Protein AF-A0AB32TH67-F1 (afdb_monomer_lite)

Structure (mmCIF, N/CA/C/O backbone):
data_AF-A0AB32TH67-F1
#
_entry.id   AF-A0AB32TH67-F1
#
loop_
_atom_site.group_PDB
_atom_site.id
_atom_site.type_symbol
_atom_site.label_atom_id
_atom_site.label_alt_id
_atom_site.label_comp_id
_atom_site.label_asym_id
_atom_site.label_entity_id
_atom_site.label_seq_id
_atom_site.pdbx_PDB_ins_code
_atom_site.Cartn_x
_atom_site.Cartn_y
_atom_site.Cartn_z
_atom_site.occupancy
_atom_site.B_iso_or_equiv
_atom_site.auth_seq_id
_atom_site.auth_comp_id
_atom_site.auth_asym_id
_atom_site.auth_atom_id
_atom_site.pdbx_PDB_model_num
ATOM 1 N N . MET A 1 1 ? 36.572 15.056 -32.688 1.00 61.19 1 MET A N 1
ATOM 2 C CA . MET A 1 1 ? 36.614 14.407 -31.353 1.00 61.19 1 MET A CA 1
ATOM 3 C C . MET A 1 1 ? 35.419 14.744 -30.450 1.00 61.19 1 MET A C 1
ATOM 5 O O . MET A 1 1 ? 34.957 13.840 -29.768 1.00 61.19 1 MET A O 1
ATOM 9 N N . ALA A 1 2 ? 34.869 15.969 -30.452 1.00 63.78 2 ALA A N 1
ATOM 10 C CA . ALA A 1 2 ? 33.719 16.328 -29.598 1.00 63.78 2 ALA A CA 1
ATOM 11 C C . ALA A 1 2 ? 32.440 15.496 -29.856 1.00 63.78 2 ALA A C 1
ATOM 13 O O . ALA A 1 2 ? 31.809 15.035 -28.910 1.00 63.78 2 ALA A O 1
ATOM 14 N N . TRP A 1 3 ? 32.108 15.219 -31.121 1.00 54.00 3 TRP A N 1
ATOM 15 C CA . TRP A 1 3 ? 30.925 14.432 -31.503 1.00 54.00 3 TRP A CA 1
ATOM 16 C C . TRP A 1 3 ? 30.916 13.006 -30.940 1.00 54.00 3 TRP A C 1
ATOM 18 O O . TRP A 1 3 ? 29.883 12.540 -30.473 1.00 54.00 3 TRP A O 1
ATOM 28 N N . ILE A 1 4 ? 32.074 12.339 -30.902 1.00 68.31 4 ILE A N 1
ATOM 29 C CA . ILE A 1 4 ? 32.195 10.978 -30.354 1.00 68.31 4 ILE A CA 1
ATOM 30 C C . ILE A 1 4 ? 31.891 10.984 -28.848 1.00 68.31 4 ILE A C 1
ATOM 32 O O . ILE A 1 4 ? 31.162 10.122 -28.369 1.00 68.31 4 ILE A O 1
ATOM 36 N N . ARG A 1 5 ? 32.376 11.992 -28.105 1.00 60.12 5 ARG A N 1
ATOM 37 C CA . ARG A 1 5 ? 32.066 12.142 -26.673 1.00 60.12 5 ARG A CA 1
ATOM 38 C C . ARG A 1 5 ? 30.576 12.388 -26.426 1.00 60.12 5 ARG A C 1
ATOM 40 O O . ARG A 1 5 ? 30.019 11.772 -25.527 1.00 60.12 5 ARG A O 1
ATOM 47 N N . ILE A 1 6 ? 29.928 13.232 -27.233 1.00 70.38 6 ILE A N 1
ATOM 48 C CA . ILE A 1 6 ? 28.484 13.504 -27.109 1.00 70.38 6 ILE A CA 1
ATOM 49 C C . ILE A 1 6 ? 27.667 12.231 -27.368 1.00 70.38 6 ILE A C 1
ATOM 51 O O . ILE A 1 6 ? 26.784 11.906 -26.579 1.00 70.38 6 ILE A O 1
ATOM 55 N N . VAL A 1 7 ? 27.988 11.476 -28.423 1.00 70.00 7 VAL A N 1
ATOM 56 C CA . VAL A 1 7 ? 27.282 10.226 -28.750 1.00 70.00 7 VAL A CA 1
ATOM 57 C C . VAL A 1 7 ? 27.444 9.183 -27.642 1.00 70.00 7 VAL A C 1
ATOM 59 O O . VAL A 1 7 ? 26.459 8.551 -27.268 1.00 70.00 7 VAL A O 1
ATOM 62 N N . ILE A 1 8 ? 28.643 9.038 -27.066 1.00 69.00 8 ILE A N 1
ATOM 63 C CA . ILE A 1 8 ? 28.871 8.122 -25.935 1.00 69.00 8 ILE A CA 1
ATOM 64 C C . ILE A 1 8 ? 28.022 8.532 -24.725 1.00 69.00 8 ILE A C 1
ATOM 66 O O . ILE A 1 8 ? 27.352 7.679 -24.148 1.00 69.00 8 ILE A O 1
ATOM 70 N N . ILE A 1 9 ? 27.988 9.823 -24.372 1.00 69.06 9 ILE A N 1
ATOM 71 C CA . ILE A 1 9 ? 27.183 10.320 -23.244 1.00 69.06 9 ILE A CA 1
ATOM 72 C C . ILE A 1 9 ? 25.695 10.035 -23.475 1.00 69.06 9 ILE A C 1
ATOM 74 O O . ILE A 1 9 ? 25.032 9.495 -22.591 1.00 69.06 9 ILE A O 1
ATOM 78 N N . ILE A 1 10 ? 25.176 10.340 -24.667 1.00 70.81 10 ILE A N 1
ATOM 79 C CA . ILE A 1 10 ? 23.770 10.084 -25.008 1.00 70.81 10 ILE A CA 1
ATOM 80 C C . ILE A 1 10 ? 23.469 8.582 -24.955 1.00 70.81 10 ILE A C 1
ATOM 82 O O . ILE A 1 10 ? 22.469 8.183 -24.363 1.00 70.81 10 ILE A O 1
ATOM 86 N N . SER A 1 11 ? 24.340 7.736 -25.513 1.00 59.44 11 SER A N 1
ATOM 87 C CA . SER A 1 11 ? 24.154 6.283 -25.485 1.00 59.44 11 SER A CA 1
ATOM 88 C C . SER A 1 11 ? 24.164 5.733 -24.059 1.00 59.44 11 SER A C 1
ATOM 90 O O . SER A 1 11 ? 23.340 4.881 -23.741 1.00 59.44 11 SER A O 1
ATOM 92 N N . MET A 1 12 ? 25.048 6.226 -23.185 1.00 63.41 12 MET A N 1
ATOM 93 C CA . MET A 1 12 ? 25.064 5.838 -21.771 1.00 63.41 12 MET A CA 1
ATOM 94 C C . MET A 1 12 ? 23.780 6.267 -21.055 1.00 63.41 12 MET A C 1
ATOM 96 O O . MET A 1 12 ? 23.213 5.473 -20.309 1.00 63.41 12 MET A O 1
ATOM 100 N N . PHE A 1 13 ? 23.279 7.477 -21.324 1.00 63.47 13 PHE A N 1
ATOM 101 C CA . PHE A 1 13 ? 22.007 7.956 -20.774 1.00 63.47 13 PHE A CA 1
ATOM 102 C C . PHE A 1 13 ? 20.815 7.110 -21.228 1.00 63.47 13 PHE A C 1
ATOM 104 O O . PHE A 1 13 ? 19.952 6.784 -20.415 1.00 63.47 13 PHE A O 1
ATOM 111 N N . ILE A 1 14 ? 20.765 6.725 -22.507 1.00 66.88 14 ILE A N 1
ATOM 112 C CA . ILE A 1 14 ? 19.703 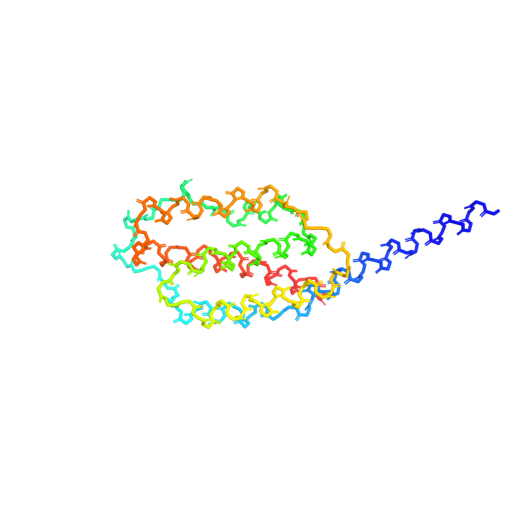5.859 -23.035 1.00 66.88 14 ILE A CA 1
ATOM 113 C C . ILE A 1 14 ? 19.762 4.485 -22.365 1.00 66.88 14 ILE A C 1
ATOM 115 O O . ILE A 1 14 ? 18.739 4.020 -21.863 1.00 66.88 14 ILE A O 1
ATOM 119 N N . SER A 1 15 ? 20.944 3.867 -22.284 1.00 61.56 15 SER A N 1
ATOM 120 C CA . SER A 1 15 ? 21.122 2.575 -21.611 1.00 61.56 15 SER A CA 1
ATOM 121 C C . SER A 1 15 ? 20.739 2.641 -20.131 1.00 61.56 15 SER A C 1
ATOM 123 O O . SER A 1 15 ? 20.073 1.740 -19.628 1.00 61.56 15 SER A O 1
ATOM 125 N N . PHE A 1 16 ? 21.087 3.731 -19.442 1.00 59.91 16 PHE A N 1
ATOM 126 C CA . PHE A 1 16 ? 20.716 3.959 -18.046 1.00 59.91 16 PHE A CA 1
ATOM 127 C C . PHE A 1 16 ? 19.195 4.102 -17.865 1.00 59.91 16 PHE A C 1
ATOM 129 O O . PHE A 1 16 ? 18.595 3.434 -17.021 1.00 59.91 16 PHE A O 1
ATOM 136 N N . LEU A 1 17 ? 18.541 4.912 -18.704 1.00 61.53 17 LEU A N 1
ATOM 137 C CA . LEU A 1 17 ? 17.082 5.070 -18.699 1.00 61.53 17 LEU A CA 1
ATOM 138 C C . LEU A 1 17 ? 16.357 3.760 -19.034 1.00 61.53 17 LEU A C 1
ATOM 140 O O . LEU A 1 17 ? 15.281 3.484 -18.492 1.00 61.53 17 LEU A O 1
ATOM 144 N N . GLN A 1 18 ? 16.928 2.948 -19.923 1.00 62.50 18 GLN A N 1
ATOM 145 C CA . GLN A 1 18 ? 16.372 1.655 -20.300 1.00 62.50 18 GLN A CA 1
ATOM 146 C C . GLN A 1 18 ? 16.509 0.630 -19.168 1.00 62.50 18 GLN A C 1
ATOM 148 O O . GLN A 1 18 ? 15.509 -0.004 -18.825 1.00 62.50 18 GLN A O 1
ATOM 153 N N . ALA A 1 19 ? 17.668 0.575 -18.503 1.00 62.81 19 ALA A N 1
ATOM 154 C CA . ALA A 1 19 ? 17.879 -0.253 -17.317 1.00 62.81 19 ALA A CA 1
ATOM 155 C C . ALA A 1 19 ? 16.875 0.094 -16.204 1.00 62.81 19 ALA A C 1
ATOM 157 O O . ALA A 1 19 ? 16.220 -0.795 -15.662 1.00 62.81 19 ALA A O 1
ATOM 158 N N . HIS A 1 20 ? 16.639 1.386 -15.940 1.00 65.12 20 HIS A N 1
ATOM 159 C CA . HIS A 1 20 ? 15.605 1.833 -14.998 1.00 65.12 20 HIS A CA 1
ATOM 160 C C . HIS A 1 20 ? 14.188 1.386 -15.394 1.00 65.12 20 HIS A C 1
ATOM 162 O O . HIS A 1 20 ? 13.381 1.017 -14.537 1.00 65.12 20 HIS A O 1
ATOM 168 N N . LYS A 1 21 ? 13.845 1.409 -16.688 1.00 65.69 21 LYS A N 1
ATOM 169 C CA . LYS A 1 21 ? 12.532 0.934 -17.155 1.00 65.69 21 LYS A CA 1
ATOM 170 C C . LYS A 1 21 ? 12.375 -0.571 -16.964 1.00 65.69 21 LYS A C 1
ATOM 172 O O . LYS A 1 21 ? 11.334 -1.001 -16.464 1.00 65.69 21 LYS A O 1
ATOM 177 N N . GLU A 1 22 ? 13.377 -1.355 -17.343 1.00 68.38 22 GLU A N 1
ATOM 178 C CA . GLU A 1 22 ? 13.379 -2.814 -17.179 1.00 68.38 22 GLU A CA 1
ATOM 179 C C . GLU A 1 22 ? 13.339 -3.223 -15.711 1.00 68.38 22 GLU A C 1
ATOM 181 O O . GLU A 1 22 ? 12.589 -4.126 -15.346 1.00 68.38 22 GLU A O 1
ATOM 186 N N . CYS A 1 23 ? 14.004 -2.460 -14.852 1.00 72.81 23 CYS A N 1
ATOM 187 C CA . CYS A 1 23 ? 13.992 -2.649 -13.415 1.00 72.81 23 CYS A CA 1
ATOM 188 C C . CYS A 1 23 ? 12.580 -2.751 -12.823 1.00 72.81 23 CYS A C 1
ATOM 190 O O . CYS A 1 23 ? 12.201 -3.715 -12.156 1.00 72.81 23 CYS A O 1
ATOM 192 N N . THR A 1 24 ? 11.742 -1.774 -13.165 1.00 72.69 24 THR A N 1
ATOM 193 C CA . THR A 1 24 ? 10.364 -1.697 -12.668 1.00 72.69 24 THR A CA 1
ATOM 194 C C . THR A 1 24 ? 9.446 -2.764 -13.268 1.00 72.69 24 THR A C 1
ATOM 196 O O . THR A 1 24 ? 8.385 -3.049 -12.707 1.00 72.69 24 THR A O 1
ATOM 199 N N . ARG A 1 25 ? 9.833 -3.383 -14.397 1.00 73.06 25 ARG A N 1
ATOM 200 C CA . ARG A 1 25 ? 9.025 -4.410 -15.069 1.00 73.06 25 ARG A CA 1
ATOM 201 C C . ARG A 1 25 ? 9.015 -5.734 -14.316 1.00 73.06 25 ARG A C 1
ATOM 203 O O . ARG A 1 25 ? 8.038 -6.456 -14.484 1.00 73.06 25 ARG A O 1
ATOM 210 N N . HIS A 1 26 ? 10.025 -6.062 -13.511 1.00 76.25 26 HIS A N 1
ATOM 211 C CA . HIS A 1 26 ? 10.112 -7.362 -12.826 1.00 76.25 26 HIS A CA 1
ATOM 212 C C . HIS A 1 26 ? 9.522 -7.374 -11.412 1.00 76.25 26 HIS A C 1
ATOM 214 O O . HIS A 1 26 ? 9.435 -8.433 -10.790 1.00 76.25 26 HIS A O 1
ATOM 220 N N . ILE A 1 27 ? 9.053 -6.226 -10.924 1.00 83.06 27 ILE A N 1
ATOM 221 C CA . ILE A 1 27 ? 8.396 -6.144 -9.622 1.00 83.06 27 ILE A CA 1
ATOM 222 C C . ILE A 1 27 ? 7.106 -6.967 -9.630 1.00 83.06 27 ILE A C 1
ATOM 224 O O . ILE A 1 27 ? 6.227 -6.794 -10.481 1.00 83.06 27 ILE A O 1
ATOM 228 N N . LYS A 1 28 ? 6.984 -7.863 -8.647 1.00 87.56 28 LYS A N 1
ATOM 229 C CA . LYS A 1 28 ? 5.808 -8.713 -8.432 1.00 87.56 28 LYS A CA 1
ATOM 230 C C . LYS A 1 28 ? 4.715 -7.949 -7.677 1.00 87.56 28 LYS A C 1
ATOM 232 O O . LYS A 1 28 ? 4.323 -8.351 -6.586 1.00 87.56 28 LYS A O 1
ATOM 237 N N . TRP A 1 29 ? 4.211 -6.861 -8.264 1.00 90.25 29 TRP A N 1
ATOM 238 C CA . TRP A 1 29 ? 3.166 -6.030 -7.648 1.00 90.25 29 TRP A CA 1
ATOM 239 C C . TRP A 1 29 ? 1.947 -6.847 -7.209 1.00 90.25 29 TRP A C 1
ATOM 241 O O . TRP A 1 29 ? 1.478 -6.669 -6.091 1.00 90.25 29 TRP A O 1
ATOM 251 N N . GLY A 1 30 ? 1.494 -7.800 -8.029 1.00 91.56 30 GLY A N 1
ATOM 252 C CA . GLY A 1 30 ? 0.379 -8.680 -7.680 1.00 91.56 30 GLY A CA 1
ATOM 253 C C . GLY A 1 30 ? 0.601 -9.487 -6.396 1.00 91.56 30 GLY A C 1
ATOM 254 O O . GLY A 1 30 ? -0.335 -9.646 -5.621 1.00 91.56 30 GLY A O 1
ATOM 255 N N . HIS A 1 31 ? 1.834 -9.926 -6.115 1.00 91.44 31 HIS A N 1
ATOM 256 C CA . HIS A 1 31 ? 2.144 -10.613 -4.857 1.00 91.44 31 HIS A CA 1
ATOM 257 C C . HIS A 1 31 ? 2.033 -9.660 -3.661 1.00 91.44 31 HIS A C 1
ATOM 259 O O . HIS A 1 31 ? 1.408 -10.005 -2.666 1.00 91.44 31 HIS A O 1
ATOM 265 N N . LEU A 1 32 ? 2.566 -8.442 -3.793 1.00 92.69 32 LEU A N 1
ATOM 266 C CA . LEU A 1 32 ? 2.470 -7.410 -2.760 1.00 92.69 32 LEU A CA 1
ATOM 267 C C . LEU A 1 32 ? 1.013 -6.986 -2.494 1.00 92.69 32 LEU A C 1
ATOM 269 O O . LEU A 1 32 ? 0.607 -6.778 -1.357 1.00 92.69 32 LEU A O 1
ATOM 273 N N . ILE A 1 33 ? 0.194 -6.888 -3.543 1.00 94.31 33 ILE A N 1
ATOM 274 C CA . ILE A 1 33 ? -1.239 -6.603 -3.407 1.00 94.31 33 ILE A CA 1
ATOM 275 C C . ILE A 1 33 ? -1.958 -7.785 -2.748 1.00 94.31 33 ILE A C 1
ATOM 277 O O . ILE A 1 33 ? -2.851 -7.582 -1.931 1.00 94.31 33 ILE A O 1
ATOM 281 N N . GLN A 1 34 ? -1.576 -9.022 -3.065 1.00 93.81 34 GLN A N 1
ATOM 282 C CA . GLN A 1 34 ? -2.172 -10.211 -2.462 1.00 93.81 34 GLN A CA 1
ATOM 283 C C . GLN A 1 34 ? -1.877 -10.310 -0.959 1.00 93.81 34 GLN A C 1
ATOM 285 O O . GLN A 1 34 ? -2.788 -10.634 -0.201 1.00 93.81 34 GLN A O 1
ATOM 290 N N . THR A 1 35 ? -0.658 -9.984 -0.521 1.00 93.00 35 THR A N 1
ATOM 291 C CA . THR A 1 35 ? -0.318 -9.932 0.911 1.00 93.00 35 THR A CA 1
ATOM 292 C C . THR A 1 35 ? -1.008 -8.773 1.629 1.00 93.00 35 THR A C 1
ATOM 294 O O . THR A 1 35 ? -1.390 -8.912 2.783 1.00 93.00 35 THR A O 1
ATOM 297 N N . LEU A 1 36 ? -1.271 -7.654 0.950 1.00 93.69 36 LEU A N 1
ATOM 298 C CA . LEU A 1 36 ? -2.143 -6.611 1.499 1.00 93.69 36 LEU A CA 1
ATOM 299 C C . LEU A 1 36 ? -3.597 -7.090 1.634 1.00 93.69 36 LEU A C 1
ATOM 301 O O . LEU A 1 36 ? -4.270 -6.800 2.620 1.00 93.69 36 LEU A O 1
ATOM 305 N N . ASN A 1 37 ? -4.096 -7.845 0.653 1.00 92.25 37 ASN A N 1
ATOM 306 C CA . ASN A 1 37 ? -5.474 -8.333 0.642 1.00 92.25 37 ASN A CA 1
ATOM 307 C C . ASN A 1 37 ? -5.770 -9.340 1.760 1.00 92.25 37 ASN A C 1
ATOM 309 O O . ASN A 1 37 ? -6.931 -9.446 2.155 1.00 92.25 37 ASN A O 1
ATOM 313 N N . SER A 1 38 ? -4.768 -10.058 2.280 1.00 90.44 38 SER A N 1
ATOM 314 C CA . SER A 1 38 ? -4.975 -10.956 3.423 1.00 90.44 38 SER A CA 1
ATOM 315 C C . SER A 1 38 ? -5.318 -10.210 4.715 1.00 90.44 38 SER A C 1
ATOM 317 O O . SER A 1 38 ? -5.903 -10.816 5.602 1.00 90.44 38 SER A O 1
ATOM 319 N N . MET A 1 39 ? -5.048 -8.901 4.796 1.00 87.31 39 MET A N 1
ATOM 320 C CA . MET A 1 39 ? -5.473 -8.034 5.908 1.00 87.31 39 MET A CA 1
ATOM 321 C C . MET A 1 39 ? -6.909 -7.496 5.745 1.00 87.31 39 MET A C 1
ATOM 323 O O . MET A 1 39 ? -7.326 -6.595 6.467 1.00 87.31 39 MET A O 1
ATOM 327 N N . GLY A 1 40 ? -7.672 -8.021 4.781 1.00 87.62 40 GLY A N 1
ATOM 328 C CA . GLY A 1 40 ? -9.036 -7.590 4.478 1.00 87.62 40 GLY A CA 1
ATOM 329 C C . GLY A 1 40 ? -9.103 -6.690 3.250 1.00 87.62 40 GLY A C 1
ATOM 330 O O . GLY A 1 40 ? -8.139 -6.014 2.896 1.00 87.62 40 GLY A O 1
ATOM 331 N N . THR A 1 41 ? -10.233 -6.721 2.539 1.00 85.38 41 THR A N 1
ATOM 332 C CA . THR A 1 41 ? -10.383 -6.050 1.234 1.00 85.38 41 THR A CA 1
ATOM 333 C C . THR A 1 41 ? -11.448 -4.976 1.159 1.00 85.38 41 THR A C 1
ATOM 335 O O . THR A 1 41 ? -11.446 -4.195 0.210 1.00 85.38 41 THR A O 1
ATOM 338 N N . ALA A 1 42 ? -12.358 -4.955 2.121 1.00 86.75 42 ALA A N 1
ATOM 339 C CA . ALA A 1 42 ? -13.456 -4.013 2.182 1.00 86.75 42 ALA A CA 1
ATOM 340 C C . ALA A 1 42 ? -13.311 -3.158 3.436 1.00 86.75 42 ALA A C 1
ATOM 342 O O . ALA A 1 42 ? -12.828 -3.639 4.457 1.00 86.75 42 ALA A O 1
ATOM 343 N N . ILE A 1 43 ? -13.758 -1.909 3.339 1.00 89.62 43 ILE A N 1
ATOM 344 C CA . ILE A 1 43 ? -14.007 -1.086 4.517 1.00 89.62 43 ILE A CA 1
ATOM 345 C C . ILE A 1 43 ? -15.338 -1.566 5.088 1.00 89.62 43 ILE A C 1
ATOM 347 O O . ILE A 1 43 ? -16.359 -1.555 4.392 1.00 89.62 43 ILE A O 1
ATOM 351 N N . SER A 1 44 ? -15.320 -2.026 6.331 1.00 90.25 44 SER A N 1
ATOM 352 C CA . SER A 1 44 ? -16.503 -2.470 7.053 1.00 90.25 44 SER A CA 1
ATOM 353 C C . SER A 1 44 ? -17.527 -1.336 7.120 1.00 90.25 44 SER A C 1
ATOM 355 O O . SER A 1 44 ? -17.166 -0.170 7.280 1.00 90.25 44 SER A O 1
ATOM 357 N N . HIS A 1 45 ? -18.824 -1.654 7.060 1.00 90.19 45 HIS A N 1
ATOM 358 C CA . HIS A 1 45 ? -19.881 -0.632 7.131 1.00 90.19 45 HIS A CA 1
ATOM 359 C C . HIS A 1 45 ? -19.763 0.243 8.396 1.00 90.19 45 HIS A C 1
ATOM 361 O O . HIS A 1 45 ? -20.013 1.444 8.359 1.00 90.19 45 HIS A O 1
ATOM 367 N N . ASN A 1 46 ? -19.295 -0.343 9.501 1.00 89.56 46 ASN A N 1
ATOM 368 C CA . ASN A 1 46 ? -19.055 0.363 10.762 1.00 89.56 46 ASN A CA 1
ATOM 369 C C . ASN A 1 46 ? -17.910 1.389 10.681 1.00 89.56 46 ASN A C 1
ATOM 371 O O . ASN A 1 46 ? -17.877 2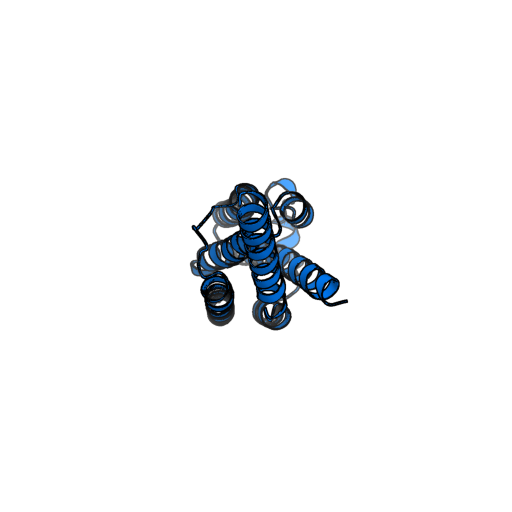.326 11.470 1.00 89.56 46 ASN A O 1
ATOM 375 N N . CYS A 1 47 ? -17.002 1.237 9.719 1.00 92.56 47 CYS A N 1
ATOM 376 C CA . CYS A 1 47 ? -15.844 2.101 9.520 1.00 92.56 47 CYS A CA 1
ATOM 377 C C . CYS A 1 47 ? -16.098 3.228 8.509 1.00 92.56 47 CYS A C 1
ATOM 379 O O . CYS A 1 47 ? -15.272 4.127 8.376 1.00 92.56 47 CYS A O 1
ATOM 381 N N . ALA A 1 48 ? -17.251 3.236 7.831 1.00 87.75 48 ALA A N 1
ATOM 382 C CA . ALA A 1 48 ? -17.594 4.271 6.856 1.00 87.75 48 ALA A CA 1
ATOM 383 C C . ALA A 1 48 ? -17.640 5.682 7.474 1.00 87.75 48 ALA A C 1
ATOM 385 O O . ALA A 1 48 ? -17.274 6.649 6.815 1.00 87.75 48 ALA A O 1
ATOM 386 N N . PHE A 1 49 ? -18.027 5.804 8.748 1.00 88.50 49 PHE A N 1
ATOM 387 C CA . PHE A 1 49 ? -18.071 7.088 9.461 1.00 88.50 49 PHE A CA 1
ATOM 388 C C . PHE A 1 49 ? -16.686 7.669 9.770 1.00 88.50 49 PHE A C 1
ATOM 390 O O . PHE A 1 49 ? -16.555 8.875 9.968 1.00 88.50 49 PHE A O 1
ATOM 397 N N . ASP A 1 50 ? -15.650 6.828 9.804 1.00 86.12 50 ASP A N 1
ATOM 398 C CA . ASP A 1 50 ? -14.276 7.285 10.001 1.00 86.12 50 ASP A CA 1
ATOM 399 C C . ASP A 1 50 ? -13.630 7.795 8.712 1.00 86.12 50 ASP A C 1
ATOM 401 O O . ASP A 1 50 ? -12.575 8.431 8.772 1.00 86.12 50 ASP A O 1
ATOM 405 N N . TYR A 1 51 ? -14.267 7.552 7.567 1.00 89.44 51 TYR A N 1
ATOM 406 C CA . TYR A 1 51 ? -13.765 7.930 6.260 1.00 89.44 51 TYR A CA 1
ATOM 407 C C . TYR A 1 51 ? -13.899 9.436 6.012 1.00 89.44 51 TYR A C 1
ATOM 409 O O . TYR A 1 51 ? -14.999 9.972 5.902 1.00 89.44 51 TYR A O 1
ATOM 417 N N . ASP A 1 52 ? -12.762 10.110 5.857 1.00 89.88 52 ASP A N 1
ATOM 418 C CA . ASP A 1 52 ? -12.680 11.524 5.489 1.00 89.88 52 ASP A CA 1
ATOM 419 C C . ASP A 1 52 ? -11.714 11.678 4.307 1.00 89.88 52 ASP A C 1
ATOM 421 O O . ASP A 1 52 ? -10.497 11.762 4.482 1.00 89.88 52 ASP A O 1
ATOM 425 N N . GLU A 1 53 ? -12.262 11.695 3.088 1.00 89.25 53 GLU A N 1
ATOM 426 C CA . GLU A 1 53 ? -11.492 11.756 1.836 1.00 89.25 53 GLU A CA 1
ATOM 427 C C . GLU A 1 53 ? -10.499 12.927 1.809 1.00 89.25 53 GLU A C 1
ATOM 429 O O . GLU A 1 53 ? -9.379 12.760 1.335 1.00 89.25 53 GLU A O 1
ATOM 434 N N . ALA A 1 54 ? -10.872 14.097 2.340 1.00 90.69 54 ALA A N 1
ATOM 435 C CA . ALA A 1 54 ? -10.029 15.293 2.292 1.00 90.69 54 ALA A CA 1
ATOM 436 C C . ALA A 1 54 ? -8.767 15.157 3.160 1.00 90.69 54 ALA A C 1
ATOM 438 O O . ALA A 1 54 ? -7.721 15.740 2.850 1.00 90.69 54 ALA A O 1
ATOM 439 N N . SER A 1 55 ? -8.866 14.368 4.233 1.00 90.56 55 SER A N 1
ATOM 440 C CA . SER A 1 55 ? -7.746 14.060 5.123 1.00 90.56 55 SER A CA 1
ATOM 441 C C . SER A 1 55 ? -6.803 12.990 4.567 1.00 90.56 55 SER A C 1
ATOM 443 O O . SER A 1 55 ? -5.671 12.874 5.028 1.00 90.56 55 SER A O 1
ATOM 445 N N . LEU A 1 56 ? -7.237 12.235 3.557 1.00 94.38 56 LEU A N 1
ATOM 446 C CA . LEU A 1 56 ? -6.474 11.141 2.974 1.00 94.38 56 LEU A CA 1
ATOM 447 C C . LEU A 1 56 ? -5.670 11.600 1.752 1.00 94.38 56 LEU A C 1
ATOM 449 O O . LEU A 1 56 ? -5.868 12.671 1.170 1.00 94.38 56 LEU A O 1
ATOM 453 N N . CYS A 1 57 ? -4.720 10.763 1.351 1.00 94.75 57 CYS A N 1
ATOM 454 C CA . CYS A 1 57 ? -4.066 10.913 0.062 1.00 94.75 57 CYS A CA 1
ATOM 455 C C . CYS A 1 57 ? -4.994 10.465 -1.075 1.00 94.75 57 CYS A C 1
ATOM 457 O O . CYS A 1 57 ? -5.616 9.408 -0.976 1.00 94.75 57 CYS A O 1
ATOM 459 N N . ASP A 1 58 ? -5.020 11.225 -2.176 1.00 93.88 58 ASP A N 1
ATOM 460 C CA . ASP A 1 58 ? -5.598 10.796 -3.454 1.00 93.88 58 ASP A CA 1
ATOM 461 C C . ASP A 1 58 ? -4.532 10.038 -4.277 1.00 93.88 58 ASP A C 1
ATOM 463 O O . ASP A 1 58 ? -3.599 10.663 -4.807 1.00 93.88 58 ASP A O 1
ATOM 467 N N . PRO A 1 59 ? -4.665 8.706 -4.455 1.00 93.69 59 PRO A N 1
ATOM 468 C CA . PRO A 1 59 ? -3.731 7.901 -5.239 1.00 93.69 59 PRO A CA 1
ATOM 469 C C . PRO A 1 59 ? -3.610 8.358 -6.694 1.00 93.69 59 PRO A C 1
ATOM 471 O O . PRO A 1 59 ? -2.569 8.175 -7.328 1.00 93.69 59 PRO A O 1
ATOM 474 N N . ARG A 1 60 ? -4.674 8.933 -7.267 1.00 92.06 60 ARG A N 1
ATOM 475 C CA . ARG A 1 60 ? -4.651 9.440 -8.639 1.00 92.06 60 ARG A CA 1
ATOM 476 C C . ARG A 1 60 ? -3.802 10.698 -8.730 1.00 92.06 60 ARG A C 1
ATOM 478 O O . ARG A 1 60 ? -3.001 10.788 -9.660 1.00 92.06 60 ARG A O 1
ATOM 485 N N . HIS A 1 61 ? -3.968 11.629 -7.793 1.00 92.88 61 HIS A N 1
ATOM 486 C CA . HIS A 1 61 ? -3.152 12.835 -7.724 1.00 92.88 61 HIS A CA 1
ATOM 487 C C . HIS A 1 61 ? -1.673 12.488 -7.529 1.00 92.88 61 HIS A C 1
ATOM 489 O O . HIS A 1 61 ? -0.876 12.852 -8.390 1.00 92.88 61 HIS A O 1
ATOM 495 N N . LEU A 1 62 ? -1.338 11.678 -6.511 1.00 94.25 62 LEU A N 1
ATOM 496 C CA . LEU A 1 62 ? 0.036 11.225 -6.240 1.00 94.25 62 LEU A CA 1
ATOM 497 C C . LEU A 1 62 ? 0.718 10.719 -7.512 1.00 94.25 62 LEU A C 1
ATOM 499 O O . LEU A 1 62 ? 1.805 11.146 -7.887 1.00 94.25 62 LEU A O 1
ATOM 503 N N . LEU A 1 63 ? 0.067 9.774 -8.186 1.00 91.38 63 LEU A N 1
ATOM 504 C CA . LEU A 1 63 ? 0.661 9.103 -9.328 1.00 91.38 63 LEU A CA 1
ATOM 505 C C . LEU A 1 63 ? 0.747 10.014 -10.562 1.00 91.38 63 LEU A C 1
ATOM 507 O O . LEU A 1 63 ? 1.479 9.700 -11.501 1.00 91.38 63 LEU A O 1
ATOM 511 N N . ASN A 1 64 ? -0.018 11.098 -10.625 1.00 90.19 64 ASN A N 1
ATOM 512 C CA . ASN A 1 64 ? 0.073 12.064 -11.716 1.00 90.19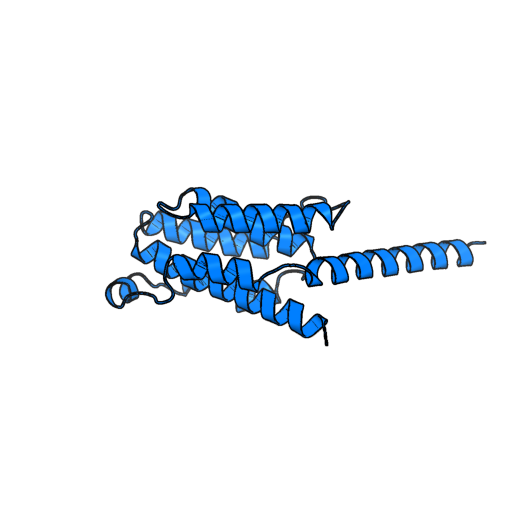 64 ASN A CA 1
ATOM 513 C C . ASN A 1 64 ? 1.149 13.124 -11.471 1.00 90.19 64 ASN A C 1
ATOM 515 O O . ASN A 1 64 ? 1.680 13.638 -12.451 1.00 90.19 64 ASN A O 1
ATOM 519 N N . THR A 1 65 ? 1.461 13.437 -10.212 1.00 88.38 65 THR A N 1
ATOM 520 C CA . THR A 1 65 ? 2.460 14.452 -9.853 1.00 88.38 65 THR A CA 1
ATOM 521 C C . THR A 1 65 ? 3.849 13.877 -9.619 1.00 88.38 65 THR A C 1
ATOM 523 O O . THR A 1 65 ? 4.827 14.576 -9.851 1.00 88.38 65 THR A O 1
ATOM 526 N N . MET A 1 66 ? 3.966 12.617 -9.191 1.00 85.44 66 MET A N 1
ATOM 527 C CA . MET A 1 66 ? 5.277 12.002 -8.998 1.00 85.44 66 MET A CA 1
ATOM 528 C C . MET A 1 66 ? 5.973 11.701 -10.330 1.00 85.44 66 MET A C 1
ATOM 530 O O . MET A 1 66 ? 5.370 11.184 -11.282 1.00 85.44 66 MET A O 1
ATOM 534 N N . ASP A 1 67 ? 7.289 11.886 -10.343 1.00 76.81 67 ASP A N 1
ATOM 535 C CA . ASP A 1 67 ? 8.139 11.392 -11.415 1.00 76.81 67 ASP A CA 1
ATOM 536 C C . ASP A 1 67 ? 8.125 9.865 -11.352 1.00 76.81 67 ASP A C 1
ATOM 538 O O . ASP A 1 67 ? 8.447 9.271 -10.326 1.00 76.81 67 ASP A O 1
ATOM 542 N N . GLN A 1 68 ? 7.728 9.185 -12.427 1.00 76.44 68 GLN A N 1
ATOM 543 C CA . GLN A 1 68 ? 7.586 7.718 -12.436 1.00 76.44 68 GLN A CA 1
ATOM 544 C C . GLN A 1 68 ? 8.932 6.994 -12.615 1.00 76.44 68 GLN A C 1
ATOM 546 O O . GLN A 1 68 ? 9.035 6.034 -13.397 1.00 76.44 68 GLN A O 1
ATOM 551 N N . THR A 1 69 ? 9.954 7.504 -11.936 1.00 78.81 69 THR A N 1
ATOM 552 C CA . THR A 1 69 ? 11.292 6.935 -11.825 1.00 78.81 69 THR A CA 1
ATOM 553 C C . THR A 1 69 ? 11.281 5.774 -10.838 1.00 78.81 69 THR A C 1
ATOM 555 O O . THR A 1 69 ? 10.335 5.582 -10.068 1.00 78.81 69 THR A O 1
ATOM 558 N N . ALA A 1 70 ? 12.334 4.962 -10.879 1.00 80.75 70 ALA A N 1
ATOM 559 C CA . ALA A 1 70 ? 12.485 3.886 -9.910 1.00 80.75 70 ALA A CA 1
ATOM 560 C C . ALA A 1 70 ? 12.702 4.435 -8.488 1.00 80.75 70 ALA A C 1
ATOM 562 O O . ALA A 1 70 ? 12.187 3.838 -7.549 1.00 80.75 70 ALA A O 1
ATOM 563 N N . ASP A 1 71 ? 13.335 5.603 -8.341 1.00 83.62 71 ASP A N 1
ATOM 564 C CA . ASP A 1 71 ? 13.541 6.263 -7.043 1.00 83.62 71 ASP A CA 1
ATOM 565 C C . ASP A 1 71 ? 12.210 6.611 -6.368 1.00 83.62 71 ASP A C 1
ATOM 567 O O . ASP A 1 71 ? 12.003 6.291 -5.200 1.00 83.62 71 ASP A O 1
ATOM 571 N N . SER A 1 72 ? 11.243 7.155 -7.113 1.00 87.69 72 SER A N 1
ATOM 572 C CA . SER A 1 72 ? 9.909 7.425 -6.562 1.00 87.69 72 SER A CA 1
ATOM 573 C C . SER A 1 72 ? 9.171 6.146 -6.160 1.00 87.69 72 SER A C 1
ATOM 575 O O . SER A 1 72 ? 8.407 6.152 -5.196 1.00 87.69 72 SER A O 1
ATOM 577 N N . LEU A 1 73 ? 9.391 5.032 -6.869 1.00 89.06 73 LEU A N 1
ATOM 578 C CA . LEU A 1 73 ? 8.817 3.736 -6.487 1.00 89.06 73 LEU A CA 1
ATOM 579 C C . LEU A 1 73 ? 9.468 3.190 -5.217 1.00 89.06 73 LEU A C 1
ATOM 581 O O . LEU A 1 73 ? 8.750 2.730 -4.332 1.00 89.06 73 LEU A O 1
ATOM 585 N N . ILE A 1 74 ? 10.798 3.277 -5.111 1.00 89.38 74 ILE A N 1
ATOM 586 C CA . ILE A 1 74 ? 11.541 2.950 -3.888 1.00 89.38 74 ILE A CA 1
ATOM 587 C C . ILE A 1 74 ? 10.986 3.778 -2.732 1.00 89.38 74 ILE A C 1
ATOM 589 O O . ILE A 1 74 ? 10.687 3.228 -1.676 1.00 89.38 74 ILE A O 1
ATOM 593 N N . HIS A 1 75 ? 10.764 5.076 -2.951 1.00 91.81 75 HIS A N 1
ATOM 594 C CA . HIS A 1 75 ? 10.246 5.967 -1.926 1.00 91.81 75 HIS A CA 1
ATOM 595 C C . HIS A 1 75 ? 8.837 5.572 -1.459 1.00 91.81 75 HIS A C 1
ATOM 597 O O . HIS A 1 75 ? 8.603 5.512 -0.255 1.00 91.81 75 HIS A O 1
ATOM 603 N N . ILE A 1 76 ? 7.924 5.222 -2.376 1.00 93.56 76 ILE A N 1
ATOM 604 C CA . ILE A 1 76 ? 6.585 4.712 -2.022 1.00 93.56 76 ILE A CA 1
ATOM 605 C C . ILE A 1 76 ? 6.691 3.440 -1.182 1.00 93.56 76 ILE A C 1
ATOM 607 O O . ILE A 1 76 ? 6.039 3.336 -0.145 1.00 93.56 76 ILE A O 1
ATOM 611 N N . VAL A 1 77 ? 7.498 2.471 -1.623 1.00 93.25 77 VAL A N 1
ATOM 612 C CA . VAL A 1 77 ? 7.630 1.188 -0.921 1.00 93.25 77 VAL A CA 1
ATOM 613 C C . VAL A 1 77 ? 8.242 1.400 0.463 1.00 93.25 77 VAL A C 1
ATOM 615 O O . VAL A 1 77 ? 7.740 0.839 1.429 1.00 93.25 77 VAL A O 1
ATOM 618 N N . LYS A 1 78 ? 9.254 2.264 0.583 1.00 92.88 78 LYS A N 1
ATOM 619 C CA . LYS A 1 78 ? 9.905 2.595 1.855 1.00 92.88 78 LYS A CA 1
ATOM 620 C C . LYS A 1 78 ? 8.972 3.340 2.816 1.00 92.88 78 LYS A C 1
ATOM 622 O O . LYS A 1 78 ? 8.965 3.045 4.007 1.00 92.88 78 LYS A O 1
ATOM 627 N N . LYS A 1 79 ? 8.168 4.288 2.322 1.00 94.44 79 LYS A N 1
ATOM 628 C CA . LYS A 1 79 ? 7.161 4.987 3.137 1.00 94.44 79 LYS A CA 1
ATOM 629 C C . LYS A 1 79 ? 6.058 4.040 3.608 1.00 94.44 79 LYS A C 1
ATOM 631 O O . LYS A 1 79 ? 5.688 4.081 4.776 1.00 94.44 79 LYS A O 1
ATOM 636 N N . ALA A 1 80 ? 5.588 3.147 2.736 1.00 94.88 80 ALA A N 1
ATOM 637 C CA . ALA A 1 80 ? 4.658 2.096 3.133 1.00 94.88 80 ALA A CA 1
ATOM 638 C C . ALA A 1 80 ? 5.286 1.162 4.178 1.00 94.88 80 ALA A C 1
ATOM 640 O O . ALA A 1 80 ? 4.645 0.871 5.178 1.00 94.88 80 ALA A O 1
ATOM 641 N N . GLU A 1 81 ? 6.540 0.740 3.993 1.00 93.19 81 GLU A N 1
ATOM 642 C CA . GLU A 1 81 ? 7.257 -0.099 4.961 1.00 93.19 81 GLU A CA 1
ATOM 643 C C . GLU A 1 81 ? 7.256 0.553 6.342 1.00 93.19 81 GLU A C 1
ATOM 645 O O . GLU A 1 81 ? 6.771 -0.057 7.290 1.00 93.19 81 GLU A O 1
ATOM 650 N N . HIS A 1 82 ? 7.704 1.809 6.431 1.00 92.81 82 HIS A N 1
ATOM 651 C CA . HIS A 1 82 ? 7.767 2.552 7.686 1.00 92.81 82 HIS A CA 1
ATOM 652 C C . HIS A 1 82 ? 6.401 2.681 8.368 1.00 92.81 82 HIS A C 1
ATOM 654 O O . HIS A 1 82 ? 6.268 2.318 9.534 1.00 92.81 82 HIS A O 1
ATOM 660 N N . MET A 1 83 ? 5.379 3.130 7.632 1.00 93.94 83 MET A N 1
ATOM 661 C CA . MET A 1 83 ? 4.032 3.319 8.174 1.00 93.94 83 MET A CA 1
ATOM 662 C C . MET A 1 83 ? 3.455 2.010 8.728 1.00 93.94 83 MET A C 1
ATOM 664 O O . MET A 1 83 ? 2.845 2.003 9.793 1.00 93.94 83 MET A O 1
ATOM 668 N N . TYR A 1 84 ? 3.662 0.884 8.038 1.00 94.12 84 TYR A N 1
ATOM 669 C CA . TYR A 1 84 ? 3.125 -0.403 8.480 1.00 94.12 84 TYR A CA 1
ATOM 670 C C . TYR A 1 84 ? 3.886 -1.025 9.651 1.00 94.12 84 TYR A C 1
ATOM 672 O O . TYR A 1 84 ? 3.333 -1.930 10.266 1.00 94.12 84 TYR A O 1
ATOM 680 N N . MET A 1 85 ? 5.082 -0.550 10.025 1.00 90.38 85 MET A N 1
ATOM 681 C CA . MET A 1 85 ? 5.769 -1.043 11.233 1.00 90.38 85 MET A CA 1
ATOM 682 C C . MET A 1 85 ? 4.958 -0.803 12.515 1.00 90.38 85 MET A C 1
ATOM 684 O O . MET A 1 85 ? 5.141 -1.527 13.489 1.00 90.38 85 MET A O 1
ATOM 688 N N . GLU A 1 86 ? 4.057 0.183 12.515 1.00 85.06 86 GLU A N 1
ATOM 689 C CA . GLU A 1 86 ? 3.176 0.503 13.647 1.00 85.06 86 GLU A CA 1
ATOM 690 C C . GLU A 1 86 ? 1.838 -0.260 13.618 1.00 85.06 86 GLU A C 1
ATOM 692 O O . GLU A 1 86 ? 0.996 -0.090 14.501 1.00 85.06 86 GLU A O 1
ATOM 697 N N . ASN A 1 87 ? 1.595 -1.085 12.596 1.00 83.25 87 ASN A N 1
ATOM 698 C CA . ASN A 1 87 ? 0.363 -1.859 12.481 1.00 83.25 87 ASN A CA 1
ATOM 699 C C . ASN A 1 87 ? 0.401 -3.093 13.419 1.00 83.25 87 ASN A C 1
ATOM 701 O O . ASN A 1 87 ? 1.468 -3.685 13.589 1.00 83.25 87 ASN A O 1
ATOM 705 N N . PRO A 1 88 ? -0.735 -3.520 14.012 1.00 73.12 88 PRO A N 1
ATOM 706 C CA . PRO A 1 88 ? -0.779 -4.685 14.903 1.00 73.12 88 PRO A CA 1
ATOM 707 C C . PRO A 1 88 ? -0.557 -6.055 14.237 1.00 73.12 88 PRO A C 1
ATOM 709 O O . PRO A 1 88 ? -0.063 -6.961 14.903 1.00 73.12 88 PRO A O 1
ATOM 712 N N . ASP A 1 89 ? -0.920 -6.233 12.960 1.00 77.50 89 ASP A N 1
ATOM 713 C CA . ASP A 1 89 ? -0.747 -7.504 12.228 1.00 77.50 89 ASP A CA 1
ATOM 714 C C . ASP A 1 89 ? -0.217 -7.359 10.775 1.00 77.50 89 ASP A C 1
ATOM 716 O O . ASP A 1 89 ? -0.858 -7.786 9.813 1.00 77.50 89 ASP A O 1
ATOM 720 N N . PRO A 1 90 ? 0.965 -6.749 10.555 1.00 82.25 90 PRO A N 1
ATOM 721 C CA . PRO A 1 90 ? 1.466 -6.456 9.214 1.00 82.25 90 PRO A CA 1
ATOM 722 C C . PRO A 1 90 ? 2.555 -7.414 8.732 1.00 82.25 90 PRO A C 1
ATOM 724 O O . PRO A 1 90 ? 3.129 -7.174 7.671 1.00 82.25 90 PRO A O 1
ATOM 727 N N . LYS A 1 91 ? 2.912 -8.453 9.501 1.00 86.25 91 LYS A N 1
ATOM 728 C CA . LYS A 1 91 ? 4.204 -9.152 9.358 1.00 86.25 91 LYS A CA 1
ATOM 729 C C . LYS A 1 91 ? 4.479 -9.613 7.923 1.00 86.25 91 LYS A C 1
ATOM 731 O O . LYS A 1 91 ? 5.494 -9.243 7.340 1.00 86.25 91 LYS A O 1
ATOM 736 N N . THR A 1 92 ? 3.541 -10.344 7.324 1.00 89.44 92 THR A N 1
ATOM 737 C CA . THR A 1 92 ? 3.680 -10.848 5.947 1.00 89.44 92 THR A CA 1
ATOM 738 C C . THR A 1 92 ? 3.713 -9.722 4.911 1.00 89.44 92 THR A C 1
ATOM 740 O O . THR A 1 92 ? 4.385 -9.834 3.885 1.00 89.44 92 THR A O 1
ATOM 743 N N . PHE A 1 93 ? 3.004 -8.618 5.158 1.00 93.06 93 PHE A N 1
ATOM 744 C CA . PHE A 1 93 ? 3.008 -7.474 4.253 1.00 93.06 93 PHE A CA 1
ATOM 745 C C . PHE A 1 93 ? 4.317 -6.677 4.341 1.00 93.06 93 PHE A C 1
ATOM 747 O O . PHE A 1 93 ? 4.870 -6.325 3.301 1.00 93.06 93 PHE A O 1
ATOM 754 N N . ILE A 1 94 ? 4.867 -6.470 5.542 1.00 92.44 94 ILE A N 1
ATOM 755 C CA . ILE A 1 94 ? 6.183 -5.839 5.736 1.00 92.44 94 ILE A CA 1
ATOM 756 C C . ILE A 1 94 ? 7.278 -6.663 5.066 1.00 92.44 94 ILE A C 1
ATOM 758 O O . ILE A 1 94 ? 8.088 -6.101 4.337 1.00 92.44 94 ILE A O 1
ATOM 762 N N . GLU A 1 95 ? 7.282 -7.986 5.240 1.00 92.44 95 GLU A N 1
ATOM 763 C CA . GLU A 1 95 ? 8.257 -8.865 4.579 1.00 92.44 95 GLU A CA 1
ATOM 764 C C . GLU A 1 95 ? 8.180 -8.730 3.045 1.00 92.44 95 GLU A C 1
ATOM 766 O O . GLU A 1 95 ? 9.203 -8.626 2.359 1.00 92.44 95 GLU A O 1
ATOM 771 N N . ALA A 1 96 ? 6.966 -8.644 2.490 1.00 93.31 96 ALA A N 1
ATOM 772 C CA . ALA A 1 96 ? 6.765 -8.412 1.062 1.00 93.31 96 ALA A CA 1
ATOM 773 C C . ALA A 1 96 ? 7.233 -7.011 0.612 1.00 93.31 96 ALA A C 1
ATOM 775 O O . ALA A 1 96 ? 7.812 -6.874 -0.475 1.00 93.31 96 ALA A O 1
ATOM 776 N N . LEU A 1 97 ? 7.017 -5.975 1.432 1.00 93.94 97 LEU A N 1
ATOM 777 C CA . LEU A 1 97 ? 7.516 -4.617 1.187 1.00 93.94 97 LEU A CA 1
ATOM 778 C C . LEU A 1 97 ? 9.044 -4.583 1.205 1.00 93.94 97 LEU A C 1
ATOM 780 O O . LEU A 1 97 ? 9.639 -4.080 0.257 1.00 93.94 97 LEU A O 1
ATOM 784 N N . GLN A 1 98 ? 9.677 -5.196 2.203 1.00 92.38 98 GLN A N 1
ATOM 785 C CA . GLN A 1 98 ? 11.132 -5.289 2.337 1.00 92.38 98 GLN A CA 1
ATOM 786 C C . GLN A 1 98 ? 11.771 -5.996 1.148 1.00 92.38 98 GLN A C 1
ATOM 788 O O . GLN A 1 98 ? 12.724 -5.488 0.556 1.00 92.38 98 GLN A O 1
ATOM 793 N N . HIS A 1 99 ? 11.213 -7.134 0.732 1.00 91.56 99 HIS A N 1
ATOM 794 C CA . HIS A 1 99 ? 11.691 -7.836 -0.455 1.00 91.56 99 HIS A CA 1
ATOM 795 C C . HIS A 1 99 ? 11.551 -6.970 -1.718 1.00 91.56 99 HIS A C 1
ATOM 797 O O . HIS A 1 99 ? 12.442 -6.940 -2.575 1.00 91.56 99 HIS A O 1
ATOM 803 N N . THR A 1 100 ? 10.436 -6.247 -1.851 1.00 91.31 100 THR A N 1
ATOM 804 C CA . THR A 1 100 ? 10.191 -5.347 -2.988 1.00 91.31 100 THR A CA 1
ATOM 805 C C . THR A 1 100 ? 11.160 -4.167 -2.988 1.00 91.31 100 THR A C 1
ATOM 807 O O . THR A 1 100 ? 11.735 -3.853 -4.030 1.00 91.31 100 THR A O 1
ATOM 810 N N . HIS A 1 101 ? 11.385 -3.553 -1.828 1.00 90.06 101 HIS A N 1
ATOM 811 C CA . HIS A 1 101 ? 12.340 -2.471 -1.631 1.00 90.06 101 HIS A CA 1
ATOM 812 C C . HIS A 1 101 ? 13.753 -2.937 -1.987 1.00 90.06 101 HIS A C 1
ATOM 814 O O . HIS A 1 101 ? 14.401 -2.309 -2.818 1.00 90.06 101 HIS A O 1
ATOM 820 N N . HIS A 1 102 ? 14.195 -4.083 -1.463 1.00 88.06 102 HIS A N 1
ATOM 821 C CA . HIS A 1 102 ? 15.501 -4.654 -1.789 1.00 88.06 102 HIS A CA 1
ATOM 822 C C . HIS A 1 102 ? 15.659 -4.911 -3.295 1.00 88.06 102 HIS A C 1
ATOM 824 O O . HIS A 1 102 ? 16.675 -4.550 -3.885 1.00 88.06 102 HIS A O 1
ATOM 830 N N . SER A 1 103 ? 14.626 -5.468 -3.936 1.00 86.88 103 SER A N 1
ATOM 831 C CA . SER A 1 103 ? 14.628 -5.731 -5.381 1.00 86.88 103 SER A CA 1
ATOM 832 C C . SER A 1 103 ? 14.741 -4.446 -6.205 1.00 86.88 103 SER A C 1
ATOM 834 O O . SER A 1 103 ? 15.494 -4.407 -7.176 1.00 86.88 103 SER A O 1
ATOM 836 N N . LEU A 1 104 ? 14.011 -3.390 -5.826 1.00 85.56 104 LEU A N 1
ATOM 837 C CA . LEU A 1 104 ? 14.090 -2.088 -6.492 1.00 85.56 104 LEU A CA 1
ATOM 838 C C . LEU A 1 104 ? 15.460 -1.435 -6.283 1.00 85.56 104 LEU A C 1
ATOM 840 O O . LEU A 1 104 ? 16.084 -1.013 -7.253 1.00 85.56 104 LEU A O 1
ATOM 844 N N . SER A 1 105 ? 15.943 -1.389 -5.041 1.00 84.38 105 SER A N 1
ATOM 845 C CA . SER A 1 105 ? 17.202 -0.730 -4.685 1.00 84.38 105 SER A CA 1
ATOM 846 C C . SER A 1 105 ? 18.414 -1.415 -5.308 1.00 84.38 105 SER A C 1
ATOM 848 O O . SER A 1 105 ? 19.290 -0.739 -5.833 1.00 84.38 105 SER A O 1
ATOM 850 N N . HIS A 1 106 ? 18.459 -2.751 -5.331 1.00 81.31 106 HIS A N 1
ATOM 851 C CA . HIS A 1 106 ? 19.553 -3.477 -5.988 1.00 81.31 106 HIS A CA 1
ATOM 852 C C . HIS A 1 106 ? 19.601 -3.204 -7.495 1.00 81.31 106 HIS A C 1
ATOM 854 O O . HIS A 1 106 ? 20.649 -3.220 -8.138 1.00 81.31 106 HIS A O 1
ATOM 860 N N . CYS A 1 107 ? 18.435 -2.979 -8.077 1.00 77.25 107 CYS A N 1
ATOM 861 C CA . CYS A 1 107 ? 18.289 -2.802 -9.500 1.00 77.25 107 CYS A CA 1
ATOM 862 C C . CYS A 1 107 ? 18.569 -1.355 -9.952 1.00 77.25 107 CYS A C 1
ATOM 864 O O . CYS A 1 107 ? 18.972 -1.123 -11.093 1.00 77.25 107 CYS A O 1
ATOM 866 N N . VAL A 1 108 ? 18.466 -0.391 -9.036 1.00 75.38 108 VAL A N 1
ATOM 867 C CA . VAL A 1 108 ? 18.919 0.987 -9.220 1.00 75.38 108 VAL A CA 1
ATOM 868 C C . VAL A 1 108 ? 20.233 1.174 -8.471 1.00 75.38 108 VAL A C 1
ATOM 870 O O . VAL A 1 108 ? 20.282 1.714 -7.369 1.00 75.38 108 VAL A O 1
ATOM 873 N N . SER A 1 109 ? 21.332 0.736 -9.078 1.00 61.97 109 SER A N 1
ATOM 874 C CA . SER A 1 109 ? 22.651 0.718 -8.433 1.00 61.97 109 SER A CA 1
ATOM 875 C C . SER A 1 109 ? 23.192 2.099 -8.021 1.00 61.97 109 SER A C 1
ATOM 877 O O . SER A 1 109 ? 24.231 2.157 -7.374 1.00 61.97 109 SER A O 1
ATOM 879 N N . HIS A 1 110 ? 22.525 3.204 -8.384 1.00 58.25 110 HIS A N 1
ATOM 880 C CA . HIS A 1 110 ? 22.904 4.590 -8.065 1.00 58.25 110 HIS A CA 1
ATOM 881 C C . HIS A 1 110 ? 21.710 5.444 -7.595 1.00 58.25 110 HIS A C 1
ATOM 883 O O . HIS A 1 110 ? 21.672 6.650 -7.835 1.00 58.25 110 HIS A O 1
ATOM 889 N N . SER A 1 111 ? 20.726 4.834 -6.930 1.00 55.81 111 SER A N 1
ATOM 890 C CA . SER A 1 111 ? 19.624 5.569 -6.300 1.00 55.81 111 SER A CA 1
ATOM 891 C C . SER A 1 111 ? 20.201 6.407 -5.152 1.00 55.81 111 SER A C 1
ATOM 893 O O . SER A 1 111 ? 20.310 5.944 -4.013 1.00 55.81 111 SER A O 1
ATOM 895 N N . VAL A 1 112 ? 20.586 7.654 -5.433 1.00 54.59 112 VAL A N 1
ATOM 896 C CA . VAL A 1 112 ? 20.630 8.690 -4.397 1.00 54.59 112 VAL A CA 1
ATOM 897 C C . VAL A 1 112 ? 19.206 8.724 -3.863 1.00 54.59 112 VAL A C 1
ATOM 899 O O . VAL A 1 112 ? 18.290 8.810 -4.670 1.00 54.59 112 VAL A O 1
ATOM 902 N N . GLY A 1 113 ? 18.993 8.541 -2.562 1.00 60.59 113 GLY A N 1
ATOM 903 C CA . GLY A 1 113 ? 17.653 8.492 -1.970 1.00 60.59 113 GLY A CA 1
ATOM 904 C C . GLY A 1 113 ? 16.924 9.826 -2.118 1.00 60.59 113 GLY A C 1
ATOM 905 O O . GLY A 1 113 ? 16.797 10.566 -1.150 1.00 60.59 113 GLY A O 1
ATOM 906 N N . VAL A 1 114 ? 16.499 10.156 -3.336 1.00 65.12 114 VAL A N 1
ATOM 907 C CA . VAL A 1 114 ? 15.810 11.389 -3.672 1.00 65.12 114 VAL A CA 1
ATOM 908 C C . VAL A 1 114 ? 14.392 11.223 -3.167 1.00 65.12 114 VAL A C 1
ATOM 910 O O . VAL A 1 114 ? 13.583 10.480 -3.727 1.00 65.12 114 VAL A O 1
ATOM 913 N N . GLU A 1 115 ? 14.106 11.903 -2.065 1.00 80.19 115 GLU A N 1
ATOM 914 C CA . GLU A 1 115 ? 12.752 12.009 -1.560 1.00 80.19 115 GLU A CA 1
ATOM 915 C C . GLU A 1 115 ? 11.901 12.774 -2.575 1.00 80.19 115 GLU A C 1
ATOM 917 O O . GLU A 1 115 ? 12.126 13.945 -2.869 1.00 80.19 115 GLU A O 1
ATOM 922 N N . ASN A 1 116 ? 10.908 12.093 -3.134 1.00 89.12 116 ASN A N 1
ATOM 923 C CA . ASN A 1 116 ? 9.866 12.741 -3.915 1.00 89.12 116 ASN A CA 1
ATOM 924 C C . ASN A 1 116 ? 8.860 13.432 -2.974 1.00 89.12 116 ASN A C 1
ATOM 926 O O . ASN A 1 116 ? 8.198 12.759 -2.181 1.00 89.12 116 ASN A O 1
ATOM 930 N N . GLU A 1 117 ? 8.715 14.753 -3.095 1.00 91.56 117 GLU A N 1
ATOM 931 C CA . GLU A 1 117 ? 7.828 15.562 -2.246 1.00 91.56 117 GLU A CA 1
ATOM 932 C C . GLU A 1 117 ? 6.368 15.092 -2.310 1.00 91.56 117 GLU A C 1
ATOM 934 O O . GLU A 1 117 ? 5.737 14.925 -1.272 1.00 91.56 117 GLU A O 1
ATOM 939 N N . SER A 1 118 ? 5.848 14.769 -3.502 1.00 93.50 118 SER A N 1
ATOM 940 C CA . SER A 1 118 ? 4.470 14.272 -3.647 1.00 93.50 118 SER A CA 1
ATOM 941 C C . SER A 1 118 ? 4.252 12.955 -2.901 1.00 93.50 118 SER A C 1
ATOM 943 O O . SER A 1 118 ? 3.196 12.754 -2.297 1.00 93.50 118 SER A O 1
ATOM 945 N N . VAL A 1 119 ? 5.250 12.063 -2.916 1.00 94.56 119 VAL A N 1
ATOM 946 C CA . VAL A 1 119 ? 5.216 10.813 -2.143 1.00 94.56 119 VAL A CA 1
ATOM 947 C C . VAL A 1 119 ? 5.210 11.120 -0.646 1.00 94.56 119 VAL A C 1
ATOM 949 O O . VAL A 1 119 ? 4.345 10.604 0.061 1.00 94.56 119 VAL A O 1
ATOM 952 N N . SER A 1 120 ? 6.101 11.996 -0.171 1.00 94.94 120 SER A N 1
ATOM 953 C CA . SER A 1 120 ? 6.141 12.409 1.238 1.00 94.94 120 SER A CA 1
ATOM 954 C C . SER A 1 120 ? 4.817 13.021 1.690 1.00 94.94 120 SER A C 1
ATOM 956 O O . SER A 1 120 ? 4.239 12.558 2.667 1.00 94.94 120 SER A O 1
ATOM 958 N N . THR A 1 121 ? 4.280 14.001 0.961 1.00 94.94 121 THR A N 1
ATOM 959 C CA . THR A 1 121 ? 3.006 14.648 1.302 1.00 94.94 121 THR A CA 1
ATOM 960 C C . THR A 1 121 ? 1.853 13.648 1.343 1.00 94.94 121 THR A C 1
ATOM 962 O O . THR A 1 121 ? 1.021 13.707 2.245 1.00 94.94 121 THR A O 1
ATOM 965 N N . CYS A 1 122 ? 1.802 12.713 0.393 1.00 96.50 122 CYS A N 1
ATOM 966 C CA . CYS A 1 122 ? 0.777 11.676 0.366 1.00 96.50 122 CYS A CA 1
ATOM 967 C C . CYS A 1 122 ? 0.846 10.767 1.599 1.00 96.50 122 CYS A C 1
ATOM 969 O O . CYS A 1 122 ? -0.160 10.597 2.283 1.00 96.50 122 CYS A O 1
ATOM 971 N N . PHE A 1 123 ? 2.013 10.195 1.902 1.00 96.19 123 PHE A N 1
ATOM 972 C CA . PHE A 1 123 ? 2.138 9.256 3.019 1.00 96.19 123 PHE A CA 1
ATOM 973 C C . PHE A 1 123 ? 2.037 9.944 4.380 1.00 96.19 123 PHE A C 1
ATOM 975 O O . PHE A 1 123 ? 1.410 9.389 5.275 1.00 96.19 123 PHE A O 1
ATOM 982 N N . ASN A 1 124 ? 2.515 11.184 4.511 1.00 95.69 124 ASN A N 1
ATOM 983 C CA . ASN A 1 124 ? 2.333 11.957 5.738 1.00 95.69 124 ASN A CA 1
ATOM 984 C C . ASN A 1 124 ? 0.839 12.172 6.047 1.00 95.69 124 ASN A C 1
ATOM 986 O O . ASN A 1 124 ? 0.435 12.010 7.190 1.00 95.69 124 ASN A O 1
ATOM 990 N N . LYS A 1 125 ? -0.015 12.428 5.039 1.00 96.56 125 LYS A N 1
ATOM 991 C CA . LYS A 1 125 ? -1.476 12.493 5.249 1.00 96.56 125 LYS A CA 1
ATOM 992 C C . LYS A 1 125 ? -2.057 11.185 5.792 1.00 96.56 125 LYS A C 1
ATOM 994 O O . LYS A 1 125 ? -2.946 11.209 6.638 1.00 96.56 125 LYS A O 1
ATOM 999 N N . LEU A 1 126 ? -1.578 10.045 5.291 1.00 96.50 126 LEU A N 1
ATOM 1000 C CA . LEU A 1 126 ? -2.030 8.728 5.746 1.00 96.50 126 LEU A CA 1
ATOM 1001 C C . LEU A 1 126 ? -1.594 8.458 7.196 1.00 96.50 126 LEU A C 1
ATOM 1003 O O . LEU A 1 126 ? -2.403 8.002 8.002 1.00 96.50 126 LEU A O 1
ATOM 1007 N N . GLU A 1 127 ? -0.354 8.797 7.545 1.00 95.94 127 GLU A N 1
ATOM 1008 C CA . GLU A 1 127 ? 0.160 8.707 8.917 1.00 95.94 127 GLU A CA 1
ATOM 1009 C C . GLU A 1 127 ? -0.586 9.651 9.873 1.00 95.94 127 GLU A C 1
ATOM 1011 O O . GLU A 1 127 ? -0.982 9.249 10.967 1.00 95.94 127 GLU A O 1
ATOM 1016 N N . ASP A 1 128 ? -0.837 10.895 9.461 1.00 96.19 128 ASP A N 1
ATOM 1017 C CA . ASP A 1 128 ? -1.595 11.870 10.250 1.00 96.19 128 ASP A CA 1
ATOM 1018 C C . ASP A 1 128 ? -3.039 11.408 10.474 1.00 96.19 128 ASP A C 1
ATOM 1020 O O . ASP A 1 128 ? -3.584 11.570 11.570 1.00 96.19 128 ASP A O 1
ATOM 1024 N N . PHE A 1 129 ? -3.656 10.776 9.470 1.00 95.94 129 PHE A N 1
ATOM 1025 C CA . PHE A 1 129 ? -4.970 10.156 9.609 1.00 95.94 129 PHE A CA 1
ATOM 1026 C C . PHE A 1 129 ? -4.961 9.020 10.641 1.00 95.94 129 PHE A C 1
ATOM 1028 O O . PHE A 1 129 ? -5.830 8.992 11.516 1.00 95.94 129 PHE A O 1
ATOM 1035 N N . LEU A 1 130 ? -3.965 8.125 10.590 1.00 94.69 130 LEU A N 1
ATOM 1036 C CA . LEU A 1 130 ? -3.801 7.055 11.583 1.00 94.69 130 LEU A CA 1
ATOM 1037 C C . LEU A 1 130 ? -3.670 7.620 12.997 1.00 94.69 130 LEU A C 1
ATOM 1039 O O . LEU A 1 130 ? -4.402 7.191 13.891 1.00 94.69 130 LEU A O 1
ATOM 1043 N N . LYS A 1 131 ? -2.816 8.631 13.189 1.00 95.00 131 LYS A N 1
ATOM 1044 C CA . LYS A 1 131 ? -2.622 9.297 14.486 1.00 95.00 131 LYS A CA 1
ATOM 1045 C C . LYS A 1 131 ? -3.912 9.943 14.983 1.00 95.00 131 LYS A C 1
ATOM 1047 O O . LYS A 1 131 ? -4.315 9.719 16.122 1.00 95.00 131 LYS A O 1
ATOM 1052 N N . LYS A 1 132 ? -4.611 10.689 14.119 1.00 95.06 132 LYS A N 1
ATOM 1053 C CA . LYS A 1 132 ? -5.896 11.343 14.432 1.00 95.06 132 LYS A CA 1
ATOM 1054 C C . LYS A 1 132 ? -6.969 10.338 14.857 1.00 95.06 132 LYS A C 1
ATOM 1056 O O . LYS A 1 132 ? -7.817 10.661 15.686 1.00 95.06 132 LYS A O 1
ATOM 1061 N N . LYS A 1 133 ? -6.950 9.134 14.282 1.00 94.44 133 LYS A N 1
ATOM 1062 C CA . LYS A 1 133 ? -7.881 8.041 14.587 1.00 94.44 133 LYS A CA 1
ATOM 1063 C C . LYS A 1 133 ? -7.322 7.033 15.598 1.00 94.44 133 LYS A C 1
ATOM 1065 O O . LYS A 1 133 ? -7.889 5.954 15.743 1.00 94.44 133 LYS A O 1
ATOM 1070 N N . PHE A 1 134 ? -6.242 7.379 16.306 1.00 93.69 134 PHE A N 1
ATOM 1071 C CA . PHE A 1 134 ? -5.612 6.555 17.344 1.00 93.69 134 PHE A CA 1
ATOM 1072 C C . PHE A 1 134 ? -5.281 5.127 16.889 1.00 93.69 134 PHE A C 1
ATOM 1074 O O . PHE A 1 134 ? -5.435 4.180 17.655 1.00 93.69 134 PHE A O 1
ATOM 1081 N N . HIS A 1 135 ? -4.859 4.966 15.632 1.00 93.12 135 HIS A N 1
ATOM 1082 C CA . HIS A 1 135 ? -4.528 3.666 15.043 1.00 93.12 135 HIS A CA 1
ATOM 1083 C C . HIS A 1 135 ? -5.665 2.635 15.181 1.00 93.12 135 HIS A C 1
ATOM 1085 O O . HIS A 1 135 ? -5.412 1.437 15.322 1.00 93.12 135 HIS A O 1
ATOM 1091 N N . SER A 1 136 ? -6.925 3.092 15.156 1.00 92.81 136 SER A N 1
ATOM 1092 C CA . SER A 1 136 ? -8.091 2.214 15.265 1.00 92.81 136 SER A CA 1
ATOM 1093 C C . SER A 1 136 ? -8.132 1.183 14.132 1.00 92.81 136 SER A C 1
ATOM 1095 O O . SER A 1 136 ? -7.607 1.408 13.038 1.00 92.81 136 SER A O 1
ATOM 1097 N N . THR A 1 137 ? -8.820 0.061 14.360 1.00 91.75 137 THR A N 1
ATOM 1098 C CA . THR A 1 137 ? -9.046 -0.955 13.318 1.00 91.75 137 THR A CA 1
ATOM 1099 C C . THR A 1 137 ? -9.664 -0.338 12.062 1.00 91.75 137 THR A C 1
ATOM 1101 O O . THR A 1 137 ? -9.199 -0.599 10.955 1.00 91.75 137 THR A O 1
ATOM 1104 N N . CYS A 1 138 ? -10.648 0.553 12.227 1.00 93.69 138 CYS A N 1
ATOM 1105 C CA . CYS A 1 138 ? -11.272 1.254 11.107 1.00 93.69 138 CYS A CA 1
ATOM 1106 C C . CYS A 1 138 ? -10.295 2.155 10.351 1.00 93.69 138 CYS A C 1
ATOM 1108 O O . CYS A 1 138 ? -10.333 2.201 9.121 1.00 93.69 138 CYS A O 1
ATOM 1110 N N . ALA A 1 139 ? -9.384 2.831 11.055 1.00 94.19 139 ALA A N 1
ATOM 1111 C CA . ALA A 1 139 ? -8.362 3.631 10.400 1.00 94.19 139 ALA A CA 1
ATOM 1112 C C . ALA A 1 139 ? -7.459 2.758 9.519 1.00 94.19 139 ALA A C 1
ATOM 1114 O O . ALA A 1 139 ? -7.214 3.094 8.362 1.00 94.19 139 ALA A O 1
ATOM 1115 N N . TRP A 1 140 ? -7.036 1.598 10.025 1.00 93.81 140 TRP A N 1
ATOM 1116 C CA . TRP A 1 140 ? -6.224 0.652 9.264 1.00 93.81 140 TRP A CA 1
ATOM 1117 C C . TRP A 1 140 ? -6.950 0.046 8.062 1.00 93.81 140 TRP A C 1
ATOM 1119 O O . TRP A 1 140 ? -6.335 -0.083 7.005 1.00 93.81 140 TRP A O 1
ATOM 1129 N N . GLU A 1 141 ? -8.247 -0.261 8.158 1.00 93.62 141 GLU A N 1
ATOM 1130 C CA . GLU A 1 141 ? -9.040 -0.696 6.996 1.00 93.62 141 GLU A CA 1
ATOM 1131 C C . GLU A 1 141 ? -9.043 0.365 5.880 1.00 93.62 141 GLU A C 1
ATOM 1133 O O . GLU A 1 141 ? -8.860 0.053 4.698 1.00 93.62 141 GLU A O 1
ATOM 1138 N N . ILE A 1 142 ? -9.193 1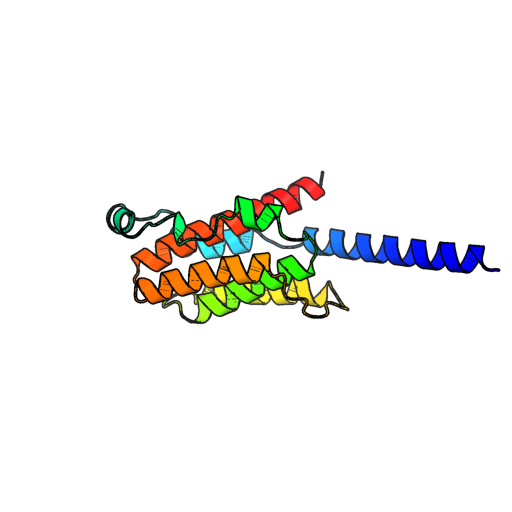.638 6.256 1.00 94.75 142 ILE A N 1
ATOM 1139 C CA . ILE A 1 142 ? -9.184 2.770 5.324 1.00 94.75 142 ILE A CA 1
ATOM 1140 C C . ILE A 1 142 ? -7.794 2.949 4.696 1.00 94.75 142 ILE A C 1
ATOM 1142 O O . ILE A 1 142 ? -7.687 3.093 3.473 1.00 94.75 142 ILE A O 1
ATOM 1146 N N . ILE A 1 143 ? -6.723 2.877 5.493 1.00 94.75 143 ILE A N 1
ATOM 1147 C CA . ILE A 1 143 ? -5.343 2.930 4.988 1.00 94.75 143 ILE A CA 1
ATOM 1148 C C . ILE A 1 143 ? -5.057 1.766 4.036 1.00 94.75 143 ILE A C 1
ATOM 1150 O O . ILE A 1 143 ? -4.554 1.994 2.934 1.00 94.75 143 ILE A O 1
ATOM 1154 N N . ASN A 1 144 ? -5.448 0.541 4.397 1.00 93.88 144 ASN A N 1
ATOM 1155 C CA . ASN A 1 144 ? -5.299 -0.643 3.548 1.00 93.88 144 ASN A CA 1
ATOM 1156 C C . ASN A 1 144 ? -6.013 -0.468 2.203 1.00 93.88 144 ASN A C 1
ATOM 1158 O O . ASN A 1 144 ? -5.496 -0.894 1.166 1.00 93.88 144 ASN A O 1
ATOM 1162 N N . SER A 1 145 ? -7.181 0.179 2.197 1.00 94.19 145 SER A N 1
ATOM 1163 C CA . SER A 1 145 ? -7.905 0.518 0.971 1.00 94.19 145 SER A CA 1
ATOM 1164 C C . SER A 1 145 ? -7.113 1.495 0.089 1.00 94.19 145 SER A C 1
ATOM 1166 O O . SER A 1 145 ? -6.874 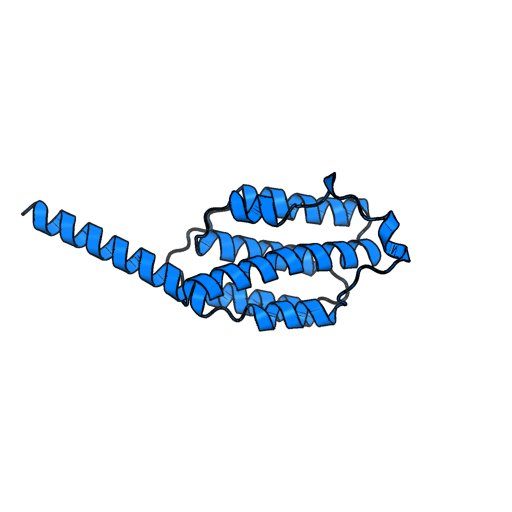1.215 -1.090 1.00 94.19 145 SER A O 1
ATOM 1168 N N . LYS A 1 146 ? -6.609 2.601 0.654 1.00 95.12 146 LYS A N 1
ATOM 1169 C CA . LYS A 1 146 ? -5.856 3.619 -0.104 1.00 95.12 146 LYS A CA 1
ATOM 1170 C C . LYS A 1 146 ? -4.508 3.107 -0.614 1.00 95.12 146 LYS A C 1
ATOM 1172 O O . LYS A 1 146 ? -4.180 3.301 -1.785 1.00 95.12 146 LYS A O 1
ATOM 1177 N N . VAL A 1 147 ? -3.742 2.409 0.223 1.00 95.44 147 VAL A N 1
ATOM 1178 C CA . VAL A 1 147 ? -2.441 1.832 -0.160 1.00 95.44 147 VAL A CA 1
ATOM 1179 C C . VAL A 1 147 ? -2.618 0.794 -1.263 1.00 95.44 147 VAL A C 1
ATOM 1181 O O . VAL A 1 147 ? -1.864 0.787 -2.238 1.00 95.44 147 VAL A O 1
ATOM 1184 N N . ARG A 1 148 ? -3.666 -0.030 -1.187 1.00 95.12 148 ARG A N 1
ATOM 1185 C CA . ARG A 1 148 ? -4.003 -0.971 -2.258 1.00 95.12 148 ARG A CA 1
ATOM 1186 C C . ARG A 1 148 ? -4.283 -0.262 -3.567 1.00 95.12 148 ARG A C 1
ATOM 1188 O O . ARG A 1 148 ? -3.781 -0.703 -4.597 1.00 95.12 148 ARG A O 1
ATOM 1195 N N . GLU A 1 149 ? -5.053 0.821 -3.544 1.00 95.19 149 GLU A N 1
ATOM 1196 C CA . GLU A 1 149 ? -5.332 1.584 -4.755 1.00 95.19 149 GLU A CA 1
ATOM 1197 C C . GLU A 1 149 ? -4.037 2.135 -5.381 1.00 95.19 149 GLU A C 1
ATOM 1199 O O . GLU A 1 149 ? -3.851 2.034 -6.599 1.00 95.19 149 GLU A O 1
ATOM 1204 N N . ILE A 1 150 ? -3.102 2.648 -4.567 1.00 95.38 150 ILE A N 1
ATOM 1205 C CA . ILE A 1 150 ? -1.770 3.075 -5.033 1.00 95.38 150 ILE A CA 1
ATOM 1206 C C . ILE A 1 150 ? -1.055 1.903 -5.721 1.00 95.38 150 ILE A C 1
ATOM 1208 O O . ILE A 1 150 ? -0.652 2.023 -6.883 1.00 95.38 150 ILE A O 1
ATOM 1212 N N . LEU A 1 151 ? -0.942 0.755 -5.046 1.00 94.38 151 LEU A N 1
ATOM 1213 C CA . LEU A 1 151 ? -0.234 -0.419 -5.564 1.00 94.38 151 LEU A CA 1
ATOM 1214 C C . LEU A 1 151 ? -0.875 -0.981 -6.841 1.00 94.38 151 LEU A C 1
ATOM 1216 O O . LEU A 1 151 ? -0.167 -1.275 -7.802 1.00 94.38 151 LEU A O 1
ATOM 1220 N N . GLN A 1 152 ? -2.204 -1.066 -6.910 1.00 93.81 152 GLN A N 1
ATOM 1221 C CA . GLN A 1 152 ? -2.932 -1.521 -8.101 1.00 93.81 152 GLN A CA 1
ATOM 1222 C C . GLN A 1 152 ? -2.714 -0.590 -9.298 1.00 93.81 152 GLN A C 1
ATOM 1224 O O . GLN A 1 152 ? -2.565 -1.029 -10.444 1.00 93.81 152 GLN A O 1
ATOM 1229 N N . ARG A 1 153 ? -2.673 0.724 -9.062 1.00 92.31 153 ARG A N 1
ATOM 1230 C CA . ARG A 1 153 ? -2.389 1.695 -10.123 1.00 92.31 153 ARG A CA 1
ATOM 1231 C C . ARG A 1 153 ? -0.933 1.612 -10.587 1.00 92.31 153 ARG A C 1
ATOM 1233 O O . ARG A 1 153 ? -0.690 1.727 -11.793 1.00 92.31 153 ARG A O 1
ATOM 1240 N N . LEU A 1 154 ? 0.014 1.378 -9.676 1.00 90.25 154 LEU A N 1
ATOM 1241 C CA . LEU A 1 154 ? 1.417 1.113 -10.015 1.00 90.25 154 LEU A CA 1
ATOM 1242 C C . LEU A 1 154 ? 1.563 -0.169 -10.837 1.00 90.25 154 LEU A C 1
ATOM 1244 O O . LEU A 1 154 ? 2.186 -0.139 -11.903 1.00 90.25 154 LEU A O 1
ATOM 1248 N N . GLU A 1 155 ? 0.907 -1.253 -10.420 1.00 90.50 155 GLU A N 1
ATOM 1249 C CA . GLU A 1 155 ? 0.855 -2.508 -11.168 1.00 90.50 155 GLU A CA 1
ATOM 1250 C C . GLU A 1 155 ? 0.360 -2.258 -12.594 1.00 90.50 155 GLU A C 1
ATOM 1252 O O . GLU A 1 155 ? 1.066 -2.554 -13.560 1.00 90.50 155 GLU A O 1
ATOM 1257 N N . LYS A 1 156 ? -0.800 -1.610 -12.751 1.00 87.69 156 LYS A N 1
ATOM 1258 C CA . LYS A 1 156 ? -1.384 -1.308 -14.065 1.00 87.69 156 LYS A CA 1
ATOM 1259 C C . LYS A 1 156 ? -0.439 -0.505 -14.961 1.00 87.69 156 LYS A C 1
ATOM 1261 O O . LYS A 1 156 ? -0.383 -0.745 -16.169 1.00 87.69 156 LYS A O 1
ATOM 1266 N N . ARG A 1 157 ? 0.304 0.451 -14.397 1.00 82.81 157 ARG A N 1
ATOM 1267 C CA . ARG A 1 157 ? 1.296 1.246 -15.140 1.00 82.81 157 ARG A CA 1
ATOM 1268 C C . ARG A 1 157 ? 2.518 0.419 -15.531 1.00 82.81 157 ARG A C 1
ATOM 1270 O O . ARG A 1 157 ? 2.971 0.540 -16.668 1.00 82.81 157 ARG A O 1
ATOM 1277 N N . SER A 1 158 ? 3.008 -0.448 -14.648 1.00 79.00 158 SER A N 1
ATOM 1278 C CA . SER A 1 158 ? 4.125 -1.349 -14.954 1.00 79.00 158 SER A CA 1
ATOM 1279 C C . SER A 1 158 ? 3.762 -2.366 -16.045 1.00 79.00 158 SER A C 1
ATOM 1281 O O . SER A 1 158 ? 4.551 -2.584 -16.963 1.00 79.00 158 SER A O 1
ATOM 1283 N N . VAL A 1 159 ? 2.536 -2.906 -16.023 1.00 70.75 159 VAL A N 1
ATOM 1284 C CA . VAL A 1 159 ? 2.023 -3.839 -17.038 1.00 70.75 159 VAL A CA 1
ATOM 1285 C C . VAL A 1 159 ? 1.801 -3.142 -18.376 1.00 70.75 159 VAL A C 1
ATOM 1287 O O . VAL A 1 159 ? 2.187 -3.687 -19.407 1.00 70.75 159 VAL A O 1
ATOM 1290 N N . ARG A 1 160 ? 1.232 -1.927 -18.397 1.00 66.38 160 ARG A N 1
ATOM 1291 C CA . ARG A 1 160 ? 1.068 -1.159 -19.648 1.00 66.38 160 ARG A CA 1
ATOM 1292 C C . ARG A 1 160 ? 2.394 -0.890 -20.346 1.00 66.38 160 ARG A C 1
ATOM 1294 O O . ARG A 1 160 ? 2.422 -0.898 -21.563 1.00 66.38 160 ARG A O 1
ATOM 1301 N N . ARG A 1 161 ? 3.483 -0.709 -19.596 1.00 61.00 161 ARG A N 1
ATOM 1302 C CA . ARG A 1 161 ? 4.827 -0.569 -20.169 1.00 61.00 161 ARG A CA 1
ATOM 1303 C C . ARG A 1 161 ? 5.384 -1.877 -20.745 1.00 61.00 161 ARG A C 1
ATOM 1305 O O . ARG A 1 161 ? 6.456 -1.821 -21.331 1.00 61.00 161 ARG A O 1
ATOM 1312 N N . ARG A 1 162 ? 4.759 -3.047 -20.544 1.00 56.09 162 ARG A N 1
ATOM 1313 C CA . ARG A 1 162 ? 5.203 -4.335 -21.125 1.00 56.09 162 ARG A CA 1
ATOM 1314 C C . ARG A 1 162 ? 4.620 -4.617 -22.517 1.00 56.09 162 ARG A C 1
ATOM 1316 O O . ARG A 1 162 ? 5.164 -5.482 -23.192 1.00 56.09 162 ARG A O 1
ATOM 1323 N N . ARG A 1 163 ? 3.528 -3.950 -22.901 1.00 48.47 163 ARG A N 1
ATOM 1324 C CA . ARG A 1 163 ? 2.930 -4.042 -24.242 1.00 48.47 163 ARG A CA 1
ATOM 1325 C C . ARG A 1 163 ? 3.484 -2.944 -25.135 1.00 48.47 163 ARG A C 1
ATOM 1327 O O . ARG A 1 163 ? 3.558 -3.203 -26.348 1.00 48.47 163 ARG A O 1
#

Sequence (163 aa):
MAWIRIVIIISMFISFLQAHKECTRHIKWGHLIQTLNSMGTAISHNCAFDYDEASLCDPRHLLNTMDQTADSLIHIVKKAEHMYMENPDPKTFIEALQHTHHS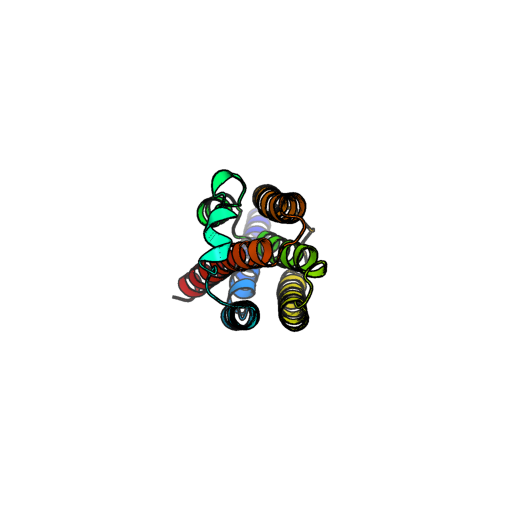LSHCVSHSVGVENESVSTCFNKLEDFLKKKFHSTCAWEIINSKVREILQRLEKRSVRRRR

Radius of gyration: 17.89 Å; chains: 1; bounding box: 56×27×49 Å

pLDDT: mean 84.42, std 12.25, range [48.47, 96.56]

GO terms:
  GO:0005576 extracellular region (C, IC)
  GO:0005125 cytokine activity (F, IMP)
  GO:0140374 antiviral innate immune response (P, IMP)

Secondary structure (DSSP, 8-state):
-HHHHHHHHHHHHHHHHHHHHHHHHT--HHHHHHHHHTT-SS--GGGGGG--GGGS--HHHHHHHS--SHHHHHHHHHHHHHHHTTSSS-HHHHHHHHHHHHHHHHHSTT------HHHHHHHHHHHHHHHHTTT-HHHHHHHHHHHHHHHHHHHHHHHHTT-

InterPro domains:
  IPR000471 Interferon alpha/beta/delta [PF00143] (80-155)
  IPR009079 Four-helical cytokine-like, core [G3DSA:1.20.1250.10] (20-162)
  IPR009079 Four-helical cytokine-like, core [SSF47266] (25-155)

Organism: Danio rerio (NCBI:txid7955)

Foldseek 3Di:
DVVVVVVVVVVVVVVLVVLQLVLLLPQPLVVLLVLLCVLPADQDPVLPVLDDPVLAADLVVLVVPDDPTLLVVLLLLVLVLVLCVPAPDCVSNNVSSVVRNVSSCVSNVDNPNDDDPSSVVRSVSLSVSCVVVVVDSSSVNVSSNNSSVNSVVSVVVSVVSVD